Protein AF-A6JHG4-F1 (afdb_monomer_lite)

Foldseek 3Di:
DDDPAALVPDDLPDDAPPNQQSHHPPPDADPVSVQRGPVHDHPPDDPDDPVVVVCVVCVVVVVVVVVVVVCVVVPDDDPDDDDDDPDQNCQVVVPHDPVDDDDDDDDDDD

Organism: Rattus norvegicus (NCBI:txid10116)

Sequence (110 aa):
MLPNRSQHERDPWYEWDHPDLRLNWGEPIHWDLDMYIRNRVDTSPTPVSWDVMCRHLFGFVAFMVFMFWVGDMFPSYQPVGPKQYPYNNLYLERGGDPSKEPEPVVHYEI

Radius of gyration: 32.81 Å; chains: 1; bounding box: 59×34×81 Å

Secondary structure (DSSP, 8-state):
------GGGS-SSS--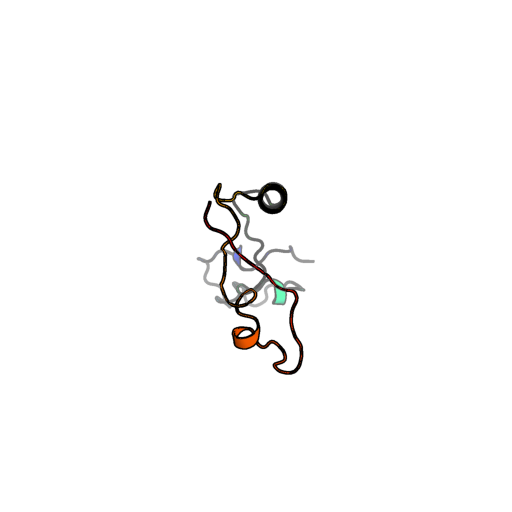SBTTTTB-TTPPPPTTHHHHSTTS---PPPSS-HHHHHHHHHHHHHHHHHHHHHHHHS----S-PPPP-HHHHHTTTTT--TTSPPP-------

InterPro domains:
  IPR008699 NADH dehydrogenase [ubiquinone] 1 beta subcomplex subunit 8 [PF05821] (1-110)
  IPR008699 NADH dehydrogenase [ubiquinone] 1 beta subcomplex subunit 8 [PTHR12840] (2-110)

pLDDT: mean 96.41, std 2.24, range [85.0, 98.75]

Structure (mmCIF, N/CA/C/O backbone):
data_AF-A6JHG4-F1
#
_entry.id   AF-A6JHG4-F1
#
loop_
_atom_site.group_PDB
_atom_site.id
_atom_site.type_symbol
_atom_site.label_atom_id
_atom_site.label_alt_id
_atom_site.label_comp_id
_atom_site.label_asym_id
_atom_site.label_entity_id
_atom_site.label_seq_id
_atom_site.pdbx_PDB_ins_code
_atom_site.Cartn_x
_atom_site.Cartn_y
_atom_site.Cartn_z
_atom_site.occupancy
_atom_site.B_iso_or_equiv
_atom_site.auth_seq_id
_atom_site.auth_comp_id
_atom_site.auth_asym_id
_atom_site.auth_atom_id
_atom_site.pdbx_PDB_model_num
ATOM 1 N N . MET A 1 1 ? 24.885 -12.316 -27.229 1.00 86.69 1 MET A N 1
ATOM 2 C CA . MET A 1 1 ? 24.001 -11.944 -26.105 1.00 86.69 1 MET A CA 1
ATOM 3 C C . MET A 1 1 ? 23.582 -10.501 -26.319 1.00 86.69 1 MET A C 1
ATOM 5 O O . MET A 1 1 ? 24.461 -9.693 -26.599 1.00 86.69 1 MET A O 1
ATOM 9 N N . LEU A 1 2 ? 22.280 -10.209 -26.308 1.00 95.00 2 LEU A N 1
ATOM 10 C CA . LEU A 1 2 ? 21.748 -8.856 -26.523 1.00 95.00 2 LEU A CA 1
ATOM 11 C C . LEU A 1 2 ? 21.567 -8.124 -25.176 1.00 95.00 2 LEU A C 1
ATOM 13 O O . LEU A 1 2 ? 21.549 -8.791 -24.144 1.00 95.00 2 LEU A O 1
ATOM 17 N N . PRO A 1 3 ? 21.482 -6.779 -25.154 1.00 96.25 3 PRO A N 1
ATOM 18 C CA . PRO A 1 3 ? 21.227 -6.024 -23.927 1.00 96.25 3 PRO A CA 1
ATOM 19 C C . PRO A 1 3 ? 19.817 -6.268 -23.374 1.00 96.25 3 PRO A C 1
ATOM 21 O O . PRO A 1 3 ? 18.849 -6.261 -24.132 1.00 96.25 3 PRO A O 1
ATOM 24 N N . ASN A 1 4 ? 19.707 -6.375 -22.050 1.00 96.88 4 ASN A N 1
ATOM 25 C CA . ASN A 1 4 ? 18.443 -6.548 -21.329 1.00 96.88 4 ASN A CA 1
ATOM 26 C C . ASN A 1 4 ? 17.660 -5.223 -21.264 1.00 96.88 4 ASN A C 1
ATOM 28 O O . ASN A 1 4 ? 17.706 -4.523 -20.252 1.00 96.88 4 ASN A O 1
ATOM 32 N N . ARG A 1 5 ? 16.992 -4.850 -22.361 1.00 96.69 5 ARG A N 1
ATOM 33 C CA . ARG A 1 5 ? 16.158 -3.643 -22.463 1.00 96.69 5 ARG A CA 1
ATOM 34 C C . ARG A 1 5 ? 14.771 -3.985 -22.995 1.00 96.69 5 ARG A C 1
ATOM 36 O O . ARG A 1 5 ? 14.642 -4.735 -23.961 1.00 96.69 5 ARG A O 1
ATOM 43 N N . SER A 1 6 ? 13.751 -3.398 -22.378 1.00 96.69 6 SER A N 1
ATOM 44 C CA . SER A 1 6 ? 12.355 -3.509 -22.791 1.00 96.69 6 SER A CA 1
ATOM 45 C C . SER A 1 6 ? 12.100 -2.769 -24.103 1.00 96.69 6 SER A C 1
ATOM 47 O O . SER A 1 6 ? 12.724 -1.746 -24.396 1.00 96.69 6 SER A O 1
ATOM 49 N N . GLN A 1 7 ? 11.113 -3.233 -24.872 1.00 97.25 7 GLN A N 1
ATOM 50 C CA . GLN A 1 7 ? 10.711 -2.584 -26.124 1.00 97.25 7 GLN A CA 1
ATOM 51 C C . GLN A 1 7 ? 10.140 -1.168 -25.922 1.00 97.25 7 GLN A C 1
ATOM 53 O O . GLN A 1 7 ? 10.064 -0.387 -26.870 1.00 97.25 7 GLN A O 1
ATOM 58 N N . HIS A 1 8 ? 9.773 -0.801 -24.690 1.00 96.88 8 HIS A N 1
ATOM 59 C CA . HIS A 1 8 ? 9.360 0.559 -24.333 1.00 96.88 8 HIS A CA 1
ATOM 60 C C . HIS A 1 8 ? 10.446 1.614 -24.570 1.00 96.88 8 HIS A C 1
ATOM 62 O O . HIS A 1 8 ? 10.108 2.744 -24.922 1.00 96.88 8 HIS A O 1
ATOM 68 N N . GLU A 1 9 ? 11.722 1.248 -24.411 1.00 96.88 9 GLU A N 1
ATOM 69 C CA . GLU A 1 9 ? 12.862 2.168 -24.533 1.00 96.88 9 GLU A CA 1
ATOM 70 C C . GLU A 1 9 ? 13.210 2.517 -25.986 1.00 96.88 9 GLU A C 1
ATOM 72 O O . GLU A 1 9 ? 13.945 3.473 -26.234 1.00 96.88 9 GLU A O 1
ATOM 77 N N . ARG A 1 10 ? 12.711 1.748 -26.961 1.00 96.50 10 ARG A N 1
ATOM 78 C CA . ARG A 1 10 ? 12.953 2.020 -28.381 1.00 96.50 10 ARG A CA 1
ATOM 79 C C . ARG A 1 10 ? 12.194 3.249 -28.852 1.00 96.50 10 ARG A C 1
ATOM 81 O O . ARG A 1 10 ? 11.075 3.486 -28.396 1.00 96.50 10 ARG A O 1
ATOM 88 N N . ASP A 1 11 ? 12.776 3.966 -29.813 1.00 97.12 11 ASP A N 1
ATOM 89 C CA . ASP A 1 11 ? 12.198 5.184 -30.382 1.00 97.12 11 ASP A CA 1
ATOM 90 C C . ASP A 1 11 ? 10.763 4.933 -30.888 1.00 97.12 11 ASP A C 1
ATOM 92 O O . ASP A 1 11 ? 10.567 4.114 -31.790 1.00 97.12 11 ASP A O 1
ATOM 96 N N . PRO A 1 12 ? 9.742 5.590 -30.310 1.00 97.06 12 PRO A N 1
ATOM 97 C CA . PRO A 1 12 ? 8.366 5.444 -30.766 1.00 97.06 12 PRO A CA 1
ATOM 98 C C . PRO A 1 12 ? 8.074 6.161 -32.092 1.00 97.06 12 PRO A C 1
ATOM 100 O O . PRO A 1 12 ? 7.006 5.925 -32.650 1.00 97.06 12 PRO A O 1
ATOM 103 N N . TRP A 1 13 ? 8.960 7.041 -32.567 1.00 97.50 13 TRP A N 1
ATOM 104 C CA . TRP A 1 13 ? 8.732 7.885 -33.747 1.00 97.50 13 TRP A CA 1
ATOM 105 C C . TRP A 1 13 ? 9.292 7.299 -35.042 1.00 97.50 13 TRP A C 1
ATOM 107 O O . TRP A 1 13 ? 8.882 7.713 -36.123 1.00 97.50 13 TRP A O 1
ATOM 117 N N . TYR A 1 14 ? 10.215 6.345 -34.942 1.00 97.81 14 TYR A N 1
ATOM 118 C CA . TYR A 1 14 ? 10.721 5.608 -36.092 1.00 97.81 14 TYR A CA 1
ATOM 119 C C . TYR A 1 14 ? 9.662 4.629 -36.630 1.00 97.81 14 TYR A C 1
ATOM 121 O O . TYR A 1 14 ? 8.965 3.959 -35.863 1.00 97.81 14 TYR A O 1
ATOM 129 N N . GLU A 1 15 ? 9.550 4.532 -37.955 1.00 97.88 15 GLU A N 1
ATOM 130 C CA . GLU A 1 15 ? 8.646 3.599 -38.635 1.00 97.88 15 GLU A CA 1
ATOM 131 C C . GLU A 1 15 ? 9.250 2.186 -38.650 1.00 97.88 15 GLU A C 1
ATOM 133 O O . GLU A 1 15 ? 9.992 1.815 -39.555 1.00 97.88 15 GLU A O 1
ATOM 138 N N . TRP A 1 16 ? 8.950 1.405 -37.611 1.00 98.00 16 TRP A N 1
ATOM 139 C CA . TRP A 1 16 ? 9.371 0.005 -37.490 1.00 98.00 16 TRP A CA 1
ATOM 140 C C . TRP A 1 16 ? 8.578 -0.919 -38.423 1.00 98.00 16 TRP A C 1
ATOM 142 O O . TRP A 1 16 ? 7.368 -0.747 -38.569 1.00 98.00 16 TRP A O 1
ATOM 152 N N . ASP A 1 17 ? 9.215 -1.978 -38.937 1.00 97.94 17 ASP A N 1
ATOM 153 C CA . ASP A 1 17 ? 8.522 -3.020 -39.720 1.00 97.94 17 ASP A CA 1
ATOM 154 C C . ASP A 1 17 ? 7.427 -3.735 -38.904 1.00 97.94 17 ASP A C 1
ATOM 156 O O . ASP A 1 17 ? 6.362 -4.075 -39.423 1.00 97.94 17 ASP A O 1
ATOM 160 N N . HIS A 1 18 ? 7.672 -3.928 -37.603 1.00 96.81 18 HIS A N 1
ATOM 161 C CA . HIS A 1 18 ? 6.693 -4.384 -36.615 1.00 96.81 18 HIS A CA 1
ATOM 162 C C . HIS A 1 18 ? 6.428 -3.266 -35.586 1.00 96.81 18 HIS A C 1
ATOM 164 O O . HIS A 1 18 ? 7.099 -3.222 -34.549 1.00 96.81 18 HIS A O 1
ATOM 170 N N . PRO A 1 19 ? 5.476 -2.339 -35.834 1.00 96.31 19 PRO A N 1
ATOM 171 C CA . PRO A 1 19 ? 5.236 -1.169 -34.975 1.00 96.31 19 PRO A CA 1
ATOM 172 C C . PRO A 1 19 ? 4.801 -1.498 -33.540 1.00 96.31 19 PRO A C 1
ATOM 174 O O . PRO A 1 19 ? 5.064 -0.746 -32.598 1.00 96.31 19 PRO A O 1
ATOM 177 N N . ASP A 1 20 ? 4.118 -2.625 -33.358 1.00 94.94 20 ASP A N 1
ATOM 178 C CA . ASP A 1 20 ? 3.657 -3.122 -32.065 1.00 94.94 20 ASP A CA 1
ATOM 179 C C . ASP A 1 20 ? 4.821 -3.590 -31.185 1.00 94.94 20 ASP A C 1
ATOM 181 O O . ASP A 1 20 ? 4.832 -3.300 -29.990 1.00 94.94 20 ASP A O 1
ATOM 185 N N . LEU A 1 21 ? 5.825 -4.240 -31.775 1.00 95.44 21 LEU A N 1
ATOM 186 C CA . LEU A 1 21 ? 7.021 -4.726 -31.081 1.00 95.44 21 LEU A CA 1
ATOM 187 C C . LEU A 1 21 ? 8.198 -3.748 -31.128 1.00 95.44 21 LEU A C 1
ATOM 189 O O . LEU A 1 21 ? 9.132 -3.912 -30.348 1.00 95.44 21 LEU A O 1
ATOM 193 N N . ARG A 1 22 ? 8.146 -2.741 -32.008 1.00 96.94 22 ARG A N 1
ATOM 194 C CA . ARG A 1 22 ? 9.256 -1.832 -32.342 1.00 96.94 22 ARG A CA 1
ATOM 195 C C . ARG A 1 22 ? 10.511 -2.584 -32.809 1.00 96.94 22 ARG A C 1
ATOM 197 O O . ARG A 1 22 ? 11.622 -2.315 -32.358 1.00 96.94 22 ARG A O 1
ATOM 204 N N . LEU A 1 23 ? 10.324 -3.558 -33.699 1.00 96.81 23 LEU A N 1
ATOM 205 C CA . LEU A 1 23 ? 11.389 -4.395 -34.264 1.00 96.81 23 LEU A CA 1
ATOM 206 C C . LEU A 1 23 ? 11.430 -4.268 -35.786 1.00 96.81 23 LEU A C 1
ATOM 208 O O . LEU A 1 23 ? 10.382 -4.187 -36.426 1.00 96.81 23 LEU A O 1
ATOM 212 N N . ASN A 1 24 ? 12.636 -4.311 -36.351 1.00 98.00 24 ASN A N 1
ATOM 213 C CA . ASN A 1 24 ? 12.832 -4.399 -37.796 1.00 98.00 24 ASN A CA 1
ATOM 214 C C . ASN A 1 24 ? 12.947 -5.854 -38.255 1.00 98.00 24 ASN A C 1
ATOM 216 O O . ASN A 1 24 ? 13.363 -6.744 -37.507 1.00 98.00 24 ASN A O 1
ATOM 220 N N . TRP A 1 25 ? 12.613 -6.097 -39.515 1.00 97.44 25 TRP A N 1
ATOM 221 C CA . TRP A 1 25 ? 12.787 -7.393 -40.145 1.00 97.44 25 TRP A CA 1
ATOM 222 C C . TRP A 1 25 ? 14.281 -7.747 -40.250 1.00 97.44 25 TRP A C 1
ATOM 224 O O . TRP A 1 25 ? 15.104 -6.942 -40.683 1.00 97.44 25 TRP A O 1
ATOM 234 N N . GLY A 1 26 ? 14.648 -8.964 -39.834 1.00 95.81 26 GLY A N 1
ATOM 235 C CA . GLY A 1 26 ? 16.039 -9.441 -39.839 1.00 95.81 26 GLY A CA 1
ATOM 236 C C . GLY A 1 26 ? 16.907 -8.948 -38.673 1.00 95.81 26 GLY A C 1
ATOM 237 O O . GLY A 1 26 ? 18.071 -9.343 -38.579 1.00 95.81 26 GLY A O 1
ATOM 238 N N . GLU A 1 27 ? 16.365 -8.132 -37.762 1.00 96.12 27 GLU A N 1
ATOM 239 C CA . GLU A 1 27 ? 17.059 -7.749 -36.532 1.00 96.12 27 GLU A CA 1
ATOM 240 C C . GLU A 1 27 ? 17.188 -8.957 -35.579 1.00 96.12 27 GLU A C 1
ATOM 242 O O . GLU A 1 27 ? 16.228 -9.716 -35.414 1.00 96.12 27 GLU A O 1
ATOM 247 N N . PRO A 1 28 ? 18.351 -9.180 -34.931 1.00 96.44 28 PRO A N 1
ATOM 248 C CA . PRO A 1 28 ? 18.492 -10.265 -33.966 1.00 96.44 28 PRO A CA 1
ATOM 249 C C . PRO A 1 28 ? 17.526 -10.084 -32.786 1.00 96.44 28 PRO A C 1
ATOM 251 O O . PRO A 1 28 ? 17.465 -9.027 -32.160 1.00 96.44 28 PRO A O 1
ATOM 254 N N . ILE A 1 29 ? 16.796 -11.150 -32.460 1.00 96.69 29 ILE A N 1
ATOM 255 C CA . ILE A 1 29 ? 15.768 -11.153 -31.416 1.00 96.69 29 ILE A CA 1
ATOM 256 C C . ILE A 1 29 ? 16.394 -11.464 -30.049 1.00 96.69 29 ILE A C 1
ATOM 258 O O . ILE A 1 29 ? 17.183 -12.403 -29.914 1.00 96.69 29 ILE A O 1
ATOM 262 N N . HIS A 1 30 ? 16.040 -10.678 -29.025 1.00 97.31 30 HIS A N 1
ATOM 263 C CA . HIS A 1 30 ? 16.427 -10.948 -27.636 1.00 97.31 30 HIS A CA 1
ATOM 264 C C . HIS A 1 30 ? 15.868 -12.301 -27.175 1.00 97.31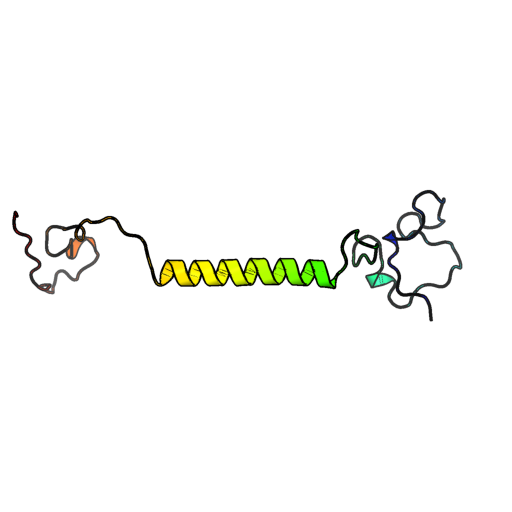 30 HIS A C 1
ATOM 266 O O . HIS A 1 30 ? 14.726 -12.622 -27.485 1.00 97.31 30 HIS A O 1
ATOM 272 N N . TRP A 1 31 ? 16.651 -13.077 -26.419 1.00 97.00 31 TRP A N 1
ATOM 273 C CA . TRP A 1 31 ? 16.238 -14.400 -25.929 1.00 97.00 31 TRP A CA 1
ATOM 274 C C . TRP A 1 31 ? 14.905 -14.329 -25.163 1.00 97.00 31 TRP A C 1
ATOM 276 O O . TRP A 1 31 ? 13.948 -14.996 -25.536 1.00 97.00 31 TRP A O 1
ATOM 286 N N . ASP A 1 32 ? 14.820 -13.422 -24.188 1.00 97.25 32 ASP A N 1
ATOM 287 C CA . ASP A 1 32 ? 13.604 -13.140 -23.407 1.00 97.25 32 ASP A CA 1
ATOM 288 C C . ASP A 1 32 ? 12.703 -12.063 -24.049 1.00 97.25 32 ASP A C 1
ATOM 290 O O . ASP A 1 32 ? 12.193 -11.170 -23.366 1.00 97.25 32 ASP A O 1
ATOM 294 N N . LEU A 1 33 ? 12.555 -12.062 -25.383 1.00 96.25 33 LEU A N 1
ATOM 295 C CA . LEU A 1 33 ? 11.686 -11.084 -26.056 1.00 96.25 33 LEU A CA 1
ATOM 296 C C . LEU A 1 33 ? 10.254 -11.146 -25.510 1.00 96.25 33 LEU A C 1
ATOM 298 O O . LEU A 1 33 ? 9.617 -10.109 -25.356 1.00 96.25 33 LEU A O 1
ATOM 302 N N . ASP A 1 34 ? 9.764 -12.344 -25.201 1.00 96.62 34 ASP A N 1
ATOM 303 C CA . ASP A 1 34 ? 8.429 -12.580 -24.657 1.00 96.62 34 ASP A CA 1
ATOM 304 C C . ASP A 1 34 ? 8.185 -11.846 -23.331 1.00 96.62 34 ASP A C 1
ATOM 306 O O . ASP A 1 34 ? 7.065 -11.386 -23.116 1.00 96.62 34 ASP A O 1
ATOM 310 N N . MET A 1 35 ? 9.211 -11.678 -22.486 1.00 97.12 35 MET A N 1
ATOM 311 C CA . MET A 1 35 ? 9.176 -10.878 -21.255 1.00 97.12 35 MET A CA 1
ATOM 312 C C . MET A 1 35 ? 9.242 -9.370 -21.533 1.00 97.12 35 MET A C 1
ATOM 314 O O . MET A 1 35 ? 8.574 -8.594 -20.845 1.00 97.12 35 MET A O 1
ATOM 318 N N . TYR A 1 36 ? 10.026 -8.964 -22.535 1.00 97.19 36 TYR A N 1
ATOM 319 C CA . TYR A 1 36 ? 10.309 -7.564 -22.873 1.00 97.19 36 TYR A CA 1
ATOM 320 C C . TYR A 1 36 ? 9.369 -6.944 -23.918 1.00 97.19 36 TYR A C 1
ATOM 322 O O . TYR A 1 36 ? 9.589 -5.805 -24.339 1.00 97.19 36 TYR A O 1
ATOM 330 N N . ILE A 1 37 ? 8.296 -7.636 -24.318 1.00 96.62 37 ILE A N 1
ATOM 331 C CA . ILE A 1 37 ? 7.224 -7.029 -25.118 1.00 96.62 37 ILE A CA 1
ATOM 332 C C . ILE A 1 37 ? 6.562 -5.860 -24.371 1.00 96.62 37 ILE A C 1
ATOM 334 O O . ILE A 1 37 ? 6.483 -5.838 -23.141 1.00 96.62 37 ILE A O 1
ATOM 338 N N . ARG A 1 38 ? 5.982 -4.918 -25.123 1.00 95.56 38 ARG A N 1
ATOM 339 C CA . ARG A 1 38 ? 5.388 -3.678 -24.584 1.00 95.56 38 ARG A CA 1
ATOM 340 C C . ARG A 1 38 ? 4.211 -3.864 -23.614 1.00 95.56 38 ARG A C 1
ATOM 342 O O . ARG A 1 38 ? 3.806 -2.914 -22.966 1.00 95.56 38 ARG A O 1
ATOM 349 N N . ASN A 1 39 ? 3.666 -5.069 -23.478 1.00 96.31 39 ASN A N 1
ATOM 350 C CA . ASN A 1 39 ? 2.550 -5.346 -22.565 1.00 96.31 39 ASN A CA 1
ATOM 351 C C . ASN A 1 39 ? 2.993 -5.996 -21.241 1.00 96.31 39 ASN A C 1
ATOM 353 O O . ASN A 1 39 ? 2.145 -6.469 -20.485 1.00 96.31 39 ASN A O 1
ATOM 357 N N . ARG A 1 40 ? 4.304 -6.105 -20.985 1.00 96.56 40 ARG A N 1
ATOM 358 C CA . ARG A 1 40 ? 4.857 -6.819 -19.825 1.00 96.56 40 ARG A CA 1
ATOM 359 C C . ARG A 1 40 ? 5.890 -5.976 -19.076 1.00 96.56 40 ARG A C 1
ATOM 361 O O . ARG A 1 40 ? 5.565 -4.879 -18.638 1.00 96.56 40 ARG A O 1
ATOM 368 N N . VAL A 1 41 ? 7.092 -6.509 -18.851 1.00 97.50 41 VAL A N 1
ATOM 369 C CA . VAL A 1 41 ? 8.100 -5.884 -17.999 1.00 97.50 41 VAL A CA 1
ATOM 370 C C . VAL A 1 41 ? 8.698 -4.689 -18.731 1.00 97.50 41 VAL A C 1
ATOM 372 O O . VAL A 1 41 ? 9.253 -4.816 -19.827 1.00 97.50 41 VAL A O 1
ATOM 375 N N . ASP A 1 42 ? 8.586 -3.527 -18.100 1.00 97.44 42 ASP A N 1
ATOM 376 C CA . ASP A 1 42 ? 9.208 -2.292 -18.550 1.00 97.44 42 ASP A CA 1
ATOM 377 C C . ASP A 1 42 ? 10.491 -2.023 -17.750 1.00 97.44 42 ASP A C 1
ATOM 379 O O . ASP A 1 42 ? 10.515 -2.149 -16.526 1.00 97.44 42 ASP A O 1
ATOM 383 N N . THR A 1 43 ? 11.563 -1.685 -18.462 1.00 97.25 43 THR A N 1
ATOM 384 C CA . THR A 1 43 ? 12.873 -1.310 -17.907 1.00 97.25 43 THR A CA 1
ATOM 385 C C . THR A 1 43 ? 13.178 0.172 -18.113 1.00 97.25 43 THR A C 1
ATOM 387 O O . THR A 1 43 ? 14.292 0.609 -17.823 1.00 97.25 43 THR A O 1
ATOM 390 N N . SER A 1 44 ? 12.197 0.948 -18.590 1.00 96.75 44 SER A N 1
ATOM 391 C CA . SER A 1 44 ? 12.331 2.383 -18.793 1.00 96.75 44 SER A CA 1
ATOM 392 C C . SER A 1 44 ? 12.818 3.081 -17.512 1.00 96.75 44 SER A C 1
ATOM 394 O O . SER A 1 44 ? 12.371 2.771 -16.401 1.00 96.75 44 SER A O 1
ATOM 396 N N . PRO A 1 45 ? 13.785 4.008 -17.626 1.00 97.06 45 PRO A N 1
ATOM 397 C CA . PRO A 1 45 ? 14.361 4.655 -16.461 1.00 97.06 45 PRO A CA 1
ATOM 398 C C . PRO A 1 45 ? 13.324 5.549 -15.780 1.00 97.06 45 PRO A C 1
ATOM 400 O O . PRO A 1 45 ? 12.760 6.462 -16.386 1.00 97.06 45 PRO A O 1
ATOM 403 N N . THR A 1 46 ? 13.110 5.321 -14.489 1.00 97.31 46 THR A N 1
ATOM 404 C CA . THR A 1 46 ? 12.285 6.185 -13.645 1.00 97.31 46 THR A CA 1
ATOM 405 C C . THR A 1 46 ? 13.094 7.381 -13.131 1.00 97.31 46 THR A C 1
ATOM 407 O O . THR A 1 46 ? 14.302 7.263 -12.916 1.00 97.31 46 THR A O 1
ATOM 410 N N . PRO A 1 47 ? 12.457 8.541 -12.869 1.00 97.75 47 PRO A N 1
ATOM 411 C CA . PRO A 1 47 ? 13.158 9.726 -12.362 1.00 97.75 47 PRO A CA 1
ATOM 412 C C . PRO A 1 47 ? 13.741 9.536 -10.951 1.00 97.75 47 PRO A C 1
ATOM 414 O O . PRO A 1 47 ? 14.647 10.264 -10.554 1.00 97.75 47 PRO A O 1
ATOM 417 N N . VAL A 1 48 ? 13.227 8.567 -10.188 1.00 97.50 48 VAL A N 1
ATOM 418 C CA . VAL A 1 48 ? 13.715 8.198 -8.854 1.00 97.50 48 VAL A CA 1
ATOM 419 C C . VAL A 1 48 ? 14.446 6.862 -8.947 1.00 97.50 48 VAL A C 1
ATOM 421 O O . VAL A 1 48 ? 14.003 5.960 -9.660 1.00 97.50 48 VAL A O 1
ATOM 424 N N . SER A 1 49 ? 15.560 6.725 -8.224 1.00 98.06 49 SER A N 1
ATOM 425 C CA . SER A 1 49 ? 16.313 5.472 -8.175 1.00 98.06 49 SER A CA 1
ATOM 426 C C . SER A 1 49 ? 15.543 4.377 -7.429 1.00 98.06 49 SER A C 1
ATOM 428 O O . SER A 1 49 ? 14.822 4.635 -6.463 1.00 98.06 49 SER A O 1
ATOM 430 N N . TRP A 1 50 ? 15.742 3.130 -7.859 1.00 97.44 50 TRP A N 1
ATOM 431 C CA . TRP A 1 50 ? 15.063 1.957 -7.304 1.00 97.44 50 TRP A CA 1
ATOM 432 C C . TRP A 1 50 ? 15.233 1.815 -5.782 1.00 97.44 50 TRP A C 1
ATOM 434 O O . TRP A 1 50 ? 14.253 1.643 -5.061 1.00 97.44 50 TRP A O 1
ATOM 444 N N . ASP A 1 51 ? 16.463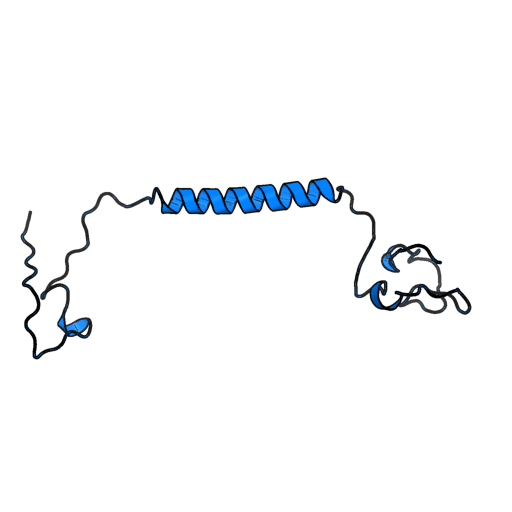 1.962 -5.277 1.00 98.19 51 ASP A N 1
ATOM 445 C CA . ASP A 1 51 ? 16.765 1.859 -3.840 1.00 98.19 51 ASP A CA 1
ATOM 446 C C . ASP A 1 51 ? 15.992 2.902 -3.013 1.00 98.19 51 ASP A C 1
ATOM 448 O O . ASP A 1 51 ? 15.439 2.578 -1.961 1.00 98.19 51 ASP A O 1
ATOM 452 N N . VAL A 1 52 ? 15.862 4.131 -3.523 1.00 98.44 52 VAL A N 1
ATOM 453 C CA . VAL A 1 52 ? 15.101 5.200 -2.861 1.0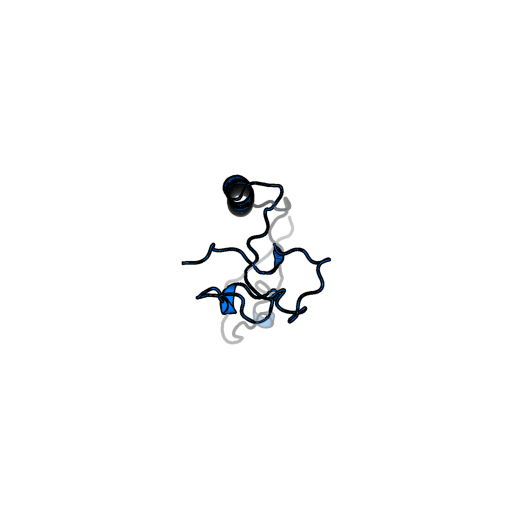0 98.44 52 VAL A CA 1
ATOM 454 C C . VAL A 1 52 ? 13.606 4.879 -2.854 1.00 98.44 52 VAL A C 1
ATOM 456 O O . VAL A 1 52 ? 12.973 4.970 -1.800 1.00 98.44 52 VAL A O 1
ATOM 459 N N . MET A 1 53 ? 13.042 4.439 -3.985 1.00 98.19 53 MET A N 1
ATOM 460 C CA . MET A 1 53 ? 11.631 4.034 -4.066 1.00 98.19 53 MET A CA 1
ATOM 461 C C . MET A 1 53 ? 11.303 2.916 -3.068 1.00 98.19 53 MET A C 1
ATOM 463 O O . MET A 1 53 ? 10.333 3.030 -2.314 1.00 98.19 53 MET A O 1
ATOM 467 N N . CYS A 1 54 ? 12.133 1.869 -3.011 1.00 98.25 54 CYS A N 1
ATOM 468 C CA . CYS A 1 54 ? 11.949 0.759 -2.078 1.00 98.25 54 CYS A CA 1
ATOM 469 C C . CYS A 1 54 ? 12.013 1.225 -0.619 1.00 98.25 54 CYS A C 1
ATOM 471 O O . CYS A 1 54 ? 11.131 0.883 0.167 1.00 98.25 54 CYS A O 1
ATOM 473 N N . ARG A 1 55 ? 13.015 2.031 -0.247 1.00 98.38 55 ARG A N 1
ATOM 474 C CA . ARG A 1 55 ? 13.163 2.528 1.132 1.00 98.38 55 ARG A CA 1
ATOM 475 C C . ARG A 1 55 ? 11.972 3.362 1.580 1.00 98.38 55 ARG A C 1
ATOM 477 O O . ARG A 1 55 ? 11.499 3.174 2.698 1.00 98.38 55 ARG A O 1
ATOM 484 N N . HIS A 1 56 ? 11.469 4.250 0.723 1.00 98.50 56 HIS A N 1
ATOM 485 C CA . HIS A 1 56 ? 10.287 5.045 1.051 1.00 98.50 56 HIS A CA 1
ATOM 486 C C . HIS A 1 56 ? 9.041 4.176 1.212 1.00 98.50 56 HIS A C 1
ATOM 488 O O . HIS A 1 56 ? 8.324 4.335 2.199 1.00 98.50 56 HIS A O 1
ATOM 494 N N . LEU A 1 57 ? 8.807 3.236 0.289 1.00 98.56 57 LEU A N 1
ATOM 495 C CA . LEU A 1 57 ? 7.653 2.342 0.357 1.00 98.56 57 LEU A CA 1
ATOM 496 C C . LEU A 1 57 ? 7.679 1.492 1.633 1.00 98.56 57 LEU A C 1
ATOM 498 O O . LEU A 1 57 ? 6.718 1.502 2.402 1.00 98.56 57 LEU A O 1
ATOM 502 N N . PHE A 1 58 ? 8.788 0.796 1.892 1.00 98.56 58 PHE A N 1
ATOM 503 C CA . PHE A 1 58 ? 8.910 -0.056 3.074 1.00 98.56 58 PHE A CA 1
ATOM 504 C C . PHE A 1 58 ? 8.906 0.752 4.371 1.00 98.56 58 PHE A C 1
ATOM 506 O O . PHE A 1 58 ? 8.255 0.343 5.328 1.00 98.56 58 PHE A O 1
ATOM 513 N N . GLY A 1 59 ? 9.570 1.910 4.399 1.00 98.62 59 GLY A N 1
ATOM 514 C CA . GLY A 1 59 ? 9.568 2.798 5.558 1.00 98.62 59 GLY A CA 1
ATOM 515 C C . GLY A 1 59 ? 8.162 3.277 5.915 1.00 98.62 59 GLY A C 1
ATOM 516 O O . GLY A 1 59 ? 7.765 3.194 7.075 1.00 98.62 59 GLY A O 1
ATOM 517 N N . PHE A 1 60 ? 7.380 3.709 4.921 1.00 98.69 60 PHE A N 1
ATOM 518 C CA . PHE A 1 60 ? 6.003 4.148 5.136 1.00 98.69 60 PHE A CA 1
ATOM 519 C C . PHE A 1 60 ? 5.106 3.009 5.631 1.00 98.69 60 PHE A C 1
ATOM 521 O O . PHE A 1 60 ? 4.435 3.160 6.650 1.00 98.69 60 PHE A O 1
ATOM 528 N N . VAL A 1 61 ? 5.112 1.860 4.947 1.00 98.75 61 VAL A N 1
ATOM 529 C CA . VAL A 1 61 ? 4.252 0.723 5.313 1.00 98.75 61 VAL A CA 1
ATOM 530 C C . VAL A 1 61 ? 4.602 0.198 6.704 1.00 98.75 61 VAL A C 1
ATOM 532 O O . VAL A 1 61 ? 3.706 0.009 7.524 1.00 98.75 61 VAL A O 1
ATOM 535 N N . ALA A 1 62 ? 5.891 0.015 7.004 1.00 98.75 62 ALA A N 1
ATOM 536 C CA . ALA A 1 62 ? 6.330 -0.449 8.317 1.00 98.75 62 ALA A CA 1
ATOM 537 C C . ALA A 1 62 ? 5.931 0.533 9.425 1.00 98.75 62 ALA A C 1
ATOM 539 O O . ALA A 1 62 ? 5.425 0.115 10.465 1.00 98.75 62 ALA A O 1
ATOM 540 N N . PHE A 1 63 ? 6.101 1.837 9.188 1.00 98.75 63 PHE A N 1
ATOM 541 C CA . PHE A 1 63 ? 5.707 2.862 10.148 1.00 98.75 63 PHE A CA 1
ATOM 542 C C . PHE A 1 63 ? 4.191 2.893 10.377 1.00 98.75 63 PHE A C 1
ATOM 544 O O . PHE A 1 63 ? 3.752 2.962 11.522 1.00 98.75 63 PHE A O 1
ATOM 551 N N . MET A 1 64 ? 3.382 2.786 9.320 1.00 98.75 64 MET A N 1
ATOM 552 C CA . MET A 1 64 ? 1.922 2.731 9.444 1.00 98.75 64 MET A CA 1
ATOM 553 C C . MET A 1 64 ? 1.465 1.503 10.232 1.00 98.75 64 MET A C 1
ATOM 555 O O . MET A 1 64 ? 0.685 1.643 11.169 1.00 98.75 64 MET A O 1
ATOM 559 N N . VAL A 1 65 ? 1.981 0.312 9.911 1.00 98.75 65 VAL A N 1
ATOM 560 C CA . VAL A 1 65 ? 1.667 -0.923 10.653 1.00 98.75 65 VAL A CA 1
ATOM 561 C C . VAL A 1 65 ? 2.061 -0.793 12.123 1.00 98.75 65 VAL A C 1
ATOM 563 O O . VAL A 1 65 ? 1.288 -1.161 13.006 1.00 98.75 65 VAL A O 1
ATOM 566 N N . PHE A 1 66 ? 3.231 -0.217 12.400 1.00 98.69 66 PHE A N 1
ATOM 567 C CA . PHE A 1 66 ? 3.672 0.046 13.764 1.00 98.69 66 PHE A CA 1
ATOM 568 C C . PHE A 1 66 ? 2.732 1.014 14.500 1.00 98.69 66 PHE A C 1
ATOM 570 O O . PHE A 1 66 ? 2.354 0.748 15.636 1.00 98.69 66 PHE A O 1
ATOM 577 N N . MET A 1 67 ? 2.290 2.098 13.858 1.00 98.56 67 MET A N 1
ATOM 578 C CA . MET A 1 67 ? 1.339 3.043 14.455 1.00 98.56 67 MET A CA 1
ATOM 579 C C . MET A 1 67 ? -0.043 2.425 14.690 1.00 98.56 67 MET A C 1
ATOM 581 O O . MET A 1 67 ? -0.661 2.715 15.711 1.00 98.56 67 MET A O 1
ATOM 585 N N . PHE A 1 68 ? -0.515 1.539 13.808 1.00 98.44 68 PHE A N 1
ATOM 586 C CA . PHE A 1 68 ? -1.740 0.773 14.057 1.00 98.44 68 PHE A CA 1
ATOM 587 C C . PHE A 1 68 ? -1.602 -0.136 15.277 1.00 98.44 68 PHE A C 1
ATOM 589 O O . PHE A 1 68 ? -2.500 -0.167 16.111 1.00 98.44 68 PHE A O 1
ATOM 596 N N . TRP A 1 69 ? -0.467 -0.821 15.419 1.00 98.62 69 TRP A N 1
ATOM 597 C CA . TRP A 1 69 ? -0.183 -1.634 16.601 1.00 98.62 69 TRP A CA 1
ATOM 598 C C . TRP A 1 69 ? -0.143 -0.797 17.890 1.00 98.62 69 TRP A C 1
ATOM 600 O O . TRP A 1 69 ? -0.714 -1.195 18.902 1.00 98.62 69 TRP A O 1
ATOM 610 N N . VAL A 1 70 ? 0.456 0.398 17.850 1.00 98.69 70 VAL A N 1
ATOM 611 C CA . VAL A 1 70 ? 0.414 1.343 18.980 1.00 98.69 70 VAL A CA 1
ATOM 612 C C . VAL A 1 70 ? -1.024 1.775 19.284 1.00 98.69 70 VAL A C 1
ATOM 614 O O . VAL A 1 70 ? -1.408 1.820 20.448 1.00 98.69 70 VAL A O 1
ATOM 617 N N . GLY A 1 71 ? -1.829 2.072 18.260 1.00 98.50 71 GLY A N 1
ATOM 618 C CA . GLY A 1 71 ? -3.232 2.462 18.424 1.00 98.50 71 GLY A CA 1
ATOM 619 C C . GLY A 1 71 ? -4.113 1.360 19.016 1.00 98.50 71 GLY A C 1
ATOM 620 O O . GLY A 1 71 ? -5.043 1.663 19.757 1.00 98.50 71 GLY A O 1
ATOM 621 N N . ASP A 1 72 ? -3.797 0.096 18.736 1.00 98.19 72 ASP A N 1
ATOM 622 C CA . ASP A 1 72 ? -4.459 -1.063 19.343 1.00 98.19 72 ASP A CA 1
ATOM 623 C C . ASP A 1 72 ? -4.028 -1.274 20.805 1.00 98.19 72 ASP A C 1
ATOM 625 O O . ASP A 1 72 ? -4.853 -1.570 21.665 1.00 98.19 72 ASP A O 1
ATOM 629 N N . MET A 1 73 ? -2.748 -1.041 21.119 1.00 98.31 73 MET A N 1
ATOM 630 C CA . MET A 1 73 ? -2.229 -1.111 22.490 1.00 98.31 73 MET A CA 1
ATOM 631 C C . MET A 1 73 ? -2.752 0.024 23.385 1.00 98.31 73 MET A C 1
ATOM 633 O O . MET A 1 73 ? -2.973 -0.180 24.579 1.00 98.31 73 MET A O 1
ATOM 637 N N . PHE A 1 74 ? -2.956 1.213 22.815 1.00 97.94 74 PHE A N 1
ATOM 638 C CA . PHE A 1 74 ? -3.463 2.399 23.507 1.00 97.94 74 PHE A CA 1
ATOM 639 C C . PHE A 1 74 ? -4.770 2.886 22.866 1.00 97.94 74 PHE A C 1
ATOM 641 O O . PHE A 1 74 ? -4.801 3.964 22.259 1.00 97.94 74 PHE A O 1
ATOM 648 N N . PRO A 1 75 ? -5.863 2.113 22.993 1.00 97.75 75 PRO A N 1
ATOM 649 C CA . PRO A 1 75 ? -7.118 2.449 22.350 1.00 97.75 75 PRO A CA 1
ATOM 650 C C . PRO A 1 75 ? -7.747 3.665 23.025 1.00 97.75 75 PRO A C 1
ATOM 652 O O . PRO A 1 75 ? -7.793 3.788 24.251 1.00 97.75 75 PRO A O 1
ATOM 655 N N . SER A 1 76 ? -8.284 4.562 22.207 1.00 97.62 76 SER A N 1
ATOM 656 C CA . SER A 1 76 ? -9.116 5.656 22.696 1.00 97.62 76 SER A CA 1
ATOM 657 C C . SER A 1 76 ? -10.536 5.154 22.950 1.00 97.62 76 SER A C 1
ATOM 659 O O . SER A 1 76 ? -11.113 4.450 22.120 1.00 97.62 76 SER A O 1
ATOM 661 N N . TYR A 1 77 ? -11.114 5.532 24.086 1.00 97.44 77 TYR A N 1
ATOM 662 C CA . TYR A 1 77 ? -12.497 5.232 24.442 1.00 97.44 77 TYR A CA 1
ATOM 663 C C . TYR A 1 77 ? -13.159 6.460 25.069 1.00 97.44 77 TYR A C 1
ATOM 665 O O . TYR A 1 77 ? -12.498 7.345 25.613 1.00 97.44 77 TYR A O 1
ATOM 673 N N . GLN A 1 78 ? -14.486 6.534 24.970 1.00 97.31 78 GLN A N 1
ATOM 674 C CA . GLN A 1 78 ? -15.252 7.585 25.638 1.00 97.31 78 GLN A CA 1
ATOM 675 C C . GLN A 1 78 ? -15.269 7.324 27.150 1.00 97.31 78 GLN A C 1
ATOM 677 O O . GLN A 1 78 ? -15.417 6.163 27.533 1.00 97.31 78 GLN A O 1
ATOM 682 N N . PRO A 1 79 ? -15.165 8.354 28.012 1.00 97.19 79 PRO A N 1
ATOM 683 C CA . PRO A 1 79 ? -15.123 8.205 29.470 1.00 97.19 79 PRO A CA 1
ATOM 684 C C . PRO A 1 79 ? -16.518 7.904 30.044 1.00 97.19 79 PRO A C 1
ATOM 686 O O . PRO A 1 79 ? -17.053 8.636 30.873 1.00 97.19 79 PRO A O 1
ATOM 689 N N . VAL A 1 80 ? -17.132 6.831 29.560 1.00 97.19 80 VAL A N 1
ATOM 690 C CA . VAL A 1 80 ? -18.445 6.330 29.954 1.00 97.19 80 VAL A CA 1
ATOM 691 C C . VAL A 1 80 ? -18.306 4.872 30.368 1.00 97.19 80 VAL A C 1
ATOM 693 O O . VAL A 1 80 ? -17.469 4.137 29.844 1.00 97.19 80 VAL A O 1
ATOM 696 N N . GLY A 1 81 ? -19.129 4.449 31.325 1.00 95.12 81 GLY A N 1
ATOM 697 C CA . GLY A 1 81 ? -19.198 3.044 31.712 1.00 95.12 81 GLY A CA 1
ATOM 698 C C . GLY A 1 81 ? -19.728 2.150 30.580 1.00 95.12 81 GLY A C 1
ATOM 699 O O . GLY A 1 81 ? -20.255 2.644 29.577 1.00 95.12 81 GLY A O 1
ATOM 700 N N . PRO A 1 82 ? -19.626 0.819 30.734 1.00 96.19 82 PRO A N 1
ATOM 701 C CA . PRO A 1 82 ? -20.210 -0.117 29.784 1.00 96.19 82 PRO A CA 1
ATOM 702 C C . PRO A 1 82 ? -21.729 0.070 29.694 1.00 96.19 82 PRO A C 1
ATOM 704 O O . PRO A 1 82 ? -22.404 0.380 30.678 1.00 96.19 82 PRO A O 1
ATOM 707 N N . LYS A 1 83 ? -22.281 -0.152 28.499 1.00 96.25 83 LYS A N 1
ATOM 708 C CA . LYS A 1 83 ? -23.723 -0.050 28.261 1.00 96.25 83 LYS A CA 1
ATOM 709 C C . LYS A 1 83 ? -24.469 -1.134 29.045 1.00 96.25 83 LYS A C 1
ATOM 711 O O . LYS A 1 83 ? -24.220 -2.321 28.851 1.00 96.25 83 LYS A O 1
ATOM 716 N N . GLN A 1 84 ? -25.399 -0.704 29.890 1.00 95.56 84 GLN A N 1
ATOM 717 C CA . GLN A 1 84 ? -26.277 -1.581 30.661 1.00 95.56 84 GLN A CA 1
ATOM 718 C C . GLN A 1 84 ? -27.455 -2.065 29.805 1.00 95.56 84 GLN A C 1
ATOM 720 O O . GLN A 1 84 ? -27.993 -1.308 28.991 1.00 95.56 84 GLN A O 1
ATOM 725 N N . TYR A 1 85 ? -27.850 -3.325 29.993 1.00 95.75 85 TYR A N 1
ATOM 726 C CA . TYR A 1 85 ? -28.946 -3.968 29.266 1.00 95.75 85 TYR A CA 1
ATOM 727 C C . TYR A 1 85 ? -29.851 -4.732 30.248 1.00 95.75 85 TYR A C 1
ATOM 729 O O . TYR A 1 85 ? -29.334 -5.425 31.123 1.00 95.75 85 TYR A O 1
ATOM 737 N N . PRO A 1 86 ? -31.187 -4.642 30.117 1.00 95.56 86 PRO A N 1
ATOM 738 C CA . PRO A 1 86 ? -32.118 -5.345 31.000 1.00 95.56 86 PRO A CA 1
ATOM 739 C C . PRO A 1 86 ? -32.124 -6.866 30.751 1.00 95.56 86 PRO A C 1
ATOM 741 O O . PRO A 1 86 ? -31.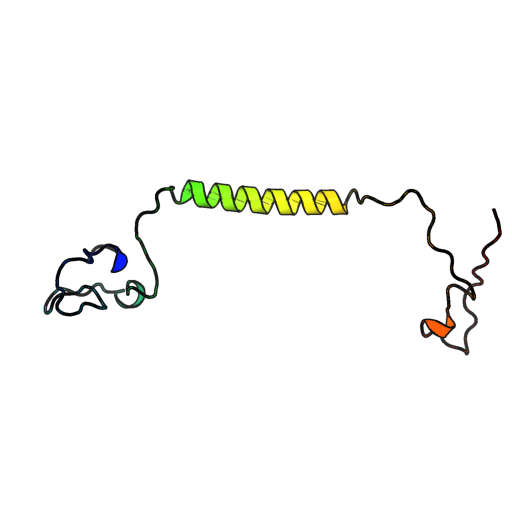485 -7.359 29.820 1.00 95.56 86 PRO A O 1
ATOM 744 N N . TYR A 1 87 ? -32.872 -7.603 31.583 1.00 95.06 87 TYR A N 1
ATOM 745 C CA . TYR A 1 87 ? -33.145 -9.043 31.431 1.00 95.06 87 TYR A CA 1
ATOM 746 C C . TYR A 1 87 ? -31.882 -9.908 31.279 1.00 95.06 87 TYR A C 1
ATOM 748 O O . TYR A 1 87 ? -31.726 -10.646 30.306 1.00 95.06 87 TYR A O 1
ATOM 756 N N . ASN A 1 88 ? -30.957 -9.800 32.239 1.00 94.62 88 ASN A N 1
ATOM 757 C CA . ASN A 1 88 ? -29.688 -10.534 32.238 1.00 94.62 88 ASN A CA 1
ATOM 758 C C . ASN A 1 88 ? -28.883 -10.330 30.940 1.00 94.62 88 ASN A C 1
ATOM 760 O O . ASN A 1 88 ? -28.451 -11.289 30.303 1.00 94.62 88 ASN A O 1
ATOM 764 N N . ASN A 1 89 ? -28.701 -9.064 30.536 1.00 95.31 89 ASN A N 1
ATOM 765 C CA . ASN A 1 89 ? -28.035 -8.678 29.285 1.00 95.31 89 ASN A CA 1
ATOM 766 C C . ASN A 1 89 ? -28.730 -9.235 28.025 1.00 95.31 89 ASN A C 1
ATOM 768 O O . ASN A 1 89 ? -28.063 -9.659 27.077 1.00 95.31 89 ASN A O 1
ATOM 772 N N . LEU A 1 90 ? -30.070 -9.195 28.010 1.00 95.19 90 LEU A N 1
ATOM 773 C CA . LEU A 1 90 ? -30.919 -9.700 26.924 1.00 95.19 90 LEU A CA 1
ATOM 774 C C . LEU A 1 90 ? -30.633 -11.177 26.599 1.00 95.19 90 LEU A C 1
ATOM 776 O O . LEU A 1 90 ? -30.401 -11.538 25.443 1.00 95.19 90 LEU A O 1
ATOM 780 N N . TYR A 1 91 ? -30.553 -12.023 27.632 1.00 95.19 91 TYR A N 1
ATOM 781 C CA . TYR A 1 91 ? -30.101 -13.412 27.498 1.00 95.19 91 TYR A CA 1
ATOM 782 C C . TYR A 1 91 ? -30.914 -14.200 26.463 1.00 95.19 91 TYR A C 1
ATOM 784 O O . TYR A 1 91 ? -30.336 -14.831 25.579 1.00 95.19 91 TYR A O 1
ATOM 792 N N . LEU A 1 92 ? -32.246 -14.134 26.538 1.00 94.88 92 LEU A N 1
ATOM 793 C CA . LEU A 1 92 ? -33.132 -14.880 25.640 1.00 94.88 92 LEU A CA 1
ATOM 794 C C . LEU A 1 92 ? -33.069 -14.329 24.210 1.00 94.88 92 LEU A C 1
ATOM 796 O O . LEU A 1 92 ? -32.992 -15.093 23.250 1.00 94.88 92 LEU A O 1
ATOM 800 N N . GLU A 1 93 ? -33.028 -13.007 24.053 1.00 94.50 93 GLU A N 1
ATOM 801 C CA . GLU A 1 93 ? -32.971 -12.343 22.750 1.00 94.50 93 GLU A CA 1
ATOM 802 C C . GLU A 1 93 ? -31.631 -12.568 22.037 1.00 94.50 93 GLU A C 1
ATOM 804 O O . GLU A 1 93 ? -31.574 -12.556 20.808 1.00 94.50 93 GLU A O 1
ATOM 809 N N . ARG A 1 94 ? -30.549 -12.807 22.790 1.00 96.44 94 ARG A N 1
ATOM 810 C CA . ARG A 1 94 ? -29.224 -13.160 22.253 1.00 96.44 94 ARG A CA 1
ATOM 811 C C . ARG A 1 94 ? -29.036 -14.663 22.011 1.00 96.44 94 ARG A C 1
ATOM 813 O O . ARG A 1 94 ? -27.916 -15.089 21.738 1.00 96.44 94 ARG A O 1
ATOM 820 N N . GLY A 1 95 ? -30.108 -15.457 22.070 1.00 95.25 95 GLY A N 1
ATOM 821 C CA . GLY A 1 95 ? -30.076 -16.896 21.785 1.00 95.25 95 GLY A CA 1
ATOM 822 C C . GLY A 1 95 ? -29.706 -17.770 22.985 1.00 95.25 95 GLY A C 1
ATOM 823 O O . GLY A 1 95 ? -29.230 -18.890 22.801 1.00 95.25 95 GLY A O 1
ATOM 824 N N . GLY A 1 96 ? -29.896 -17.263 24.204 1.00 94.12 96 GLY A N 1
ATOM 825 C CA . GLY A 1 96 ? -29.773 -18.035 25.434 1.00 94.12 96 GLY A CA 1
ATOM 826 C C . GLY A 1 96 ? -30.768 -19.194 25.500 1.00 94.12 96 GLY A C 1
ATOM 827 O O . GLY A 1 96 ? -31.833 -19.170 24.885 1.00 94.12 96 GLY A O 1
ATOM 828 N N . ASP A 1 97 ? -30.405 -20.226 26.254 1.00 94.62 97 ASP A N 1
ATOM 829 C CA . ASP A 1 97 ? -31.190 -21.446 26.417 1.00 94.62 97 ASP A CA 1
ATOM 830 C C . ASP A 1 97 ? -32.338 -21.202 27.414 1.00 94.62 97 ASP A C 1
ATOM 832 O O . ASP A 1 97 ? -32.065 -20.979 28.594 1.00 94.62 97 ASP A O 1
ATOM 836 N N . PRO A 1 98 ? -33.619 -21.282 27.004 1.00 93.75 98 PRO A N 1
ATOM 837 C CA . PRO A 1 98 ? -34.750 -21.019 27.898 1.00 93.75 98 PRO A CA 1
ATOM 838 C C . PRO A 1 98 ? -34.851 -21.995 29.075 1.00 93.75 98 PRO A C 1
ATOM 840 O O . PRO A 1 98 ? -35.559 -21.721 30.040 1.00 93.75 98 PRO A O 1
ATOM 843 N N . SER A 1 99 ? -34.184 -23.150 28.984 1.00 93.50 99 SER A N 1
ATOM 844 C CA . SER A 1 99 ? -34.182 -24.169 30.036 1.00 93.50 99 SER A CA 1
ATOM 845 C C . SER A 1 99 ? -33.142 -23.919 31.130 1.00 93.50 99 SER A C 1
ATOM 847 O O . SER A 1 99 ? -33.138 -24.626 32.139 1.00 93.50 99 SER A O 1
ATOM 849 N N . LYS A 1 100 ? -32.260 -22.930 30.947 1.00 92.75 100 LYS A N 1
ATOM 850 C CA . LYS A 1 100 ? -31.179 -22.608 31.878 1.00 92.75 100 LYS A CA 1
ATOM 851 C C . LYS A 1 100 ? -31.356 -21.202 32.419 1.00 92.75 100 LYS A C 1
ATOM 853 O O . LYS A 1 100 ? -31.579 -20.254 31.672 1.00 92.75 100 LYS A O 1
ATOM 858 N N . GLU A 1 101 ? -31.205 -21.069 33.727 1.00 90.25 101 GLU A N 1
ATOM 859 C CA . GLU A 1 101 ? -31.178 -19.766 34.374 1.00 90.25 101 GLU A CA 1
ATOM 860 C C . GLU A 1 101 ? -29.760 -19.177 34.258 1.00 90.25 101 GLU A C 1
ATOM 862 O O . GLU A 1 101 ? -28.803 -19.813 34.713 1.00 90.25 101 GLU A O 1
ATOM 867 N N . PRO A 1 102 ? -29.581 -18.014 33.602 1.00 92.69 102 PRO A N 1
ATOM 868 C CA . PRO A 1 102 ? -28.289 -17.341 33.549 1.00 92.69 102 PRO A CA 1
ATOM 869 C C . PRO A 1 102 ? -27.953 -16.703 34.903 1.00 92.69 102 PRO A C 1
ATOM 871 O O . PRO A 1 102 ? -28.826 -16.488 35.743 1.00 92.69 102 PRO A O 1
ATOM 874 N N . GLU A 1 103 ? -26.688 -16.336 35.097 1.00 91.38 103 GLU A N 1
ATOM 875 C CA . GLU A 1 103 ? -26.285 -15.570 36.278 1.00 91.38 103 GLU A CA 1
ATOM 876 C C . GLU A 1 103 ? -27.061 -14.237 36.358 1.00 91.38 103 GLU A C 1
ATOM 878 O O . GLU A 1 103 ? -27.221 -13.559 35.334 1.00 91.38 103 GLU A O 1
ATOM 883 N N . PRO A 1 104 ? -27.559 -13.842 37.547 1.00 93.06 104 PRO A N 1
ATOM 884 C CA . PRO A 1 104 ? -28.388 -12.651 37.686 1.00 93.06 104 PRO A CA 1
ATOM 885 C C . PRO A 1 104 ? -27.555 -11.375 37.496 1.00 93.06 104 PRO A C 1
ATOM 887 O O . PRO A 1 104 ? -26.713 -11.034 38.328 1.00 93.06 104 PRO A O 1
ATOM 890 N N . VAL A 1 105 ? -27.823 -10.631 36.417 1.00 94.69 105 VAL A N 1
ATOM 891 C CA . VAL A 1 105 ? -27.196 -9.330 36.131 1.00 94.69 105 VAL A CA 1
ATOM 892 C C . VAL A 1 105 ? -28.190 -8.221 36.470 1.00 94.69 1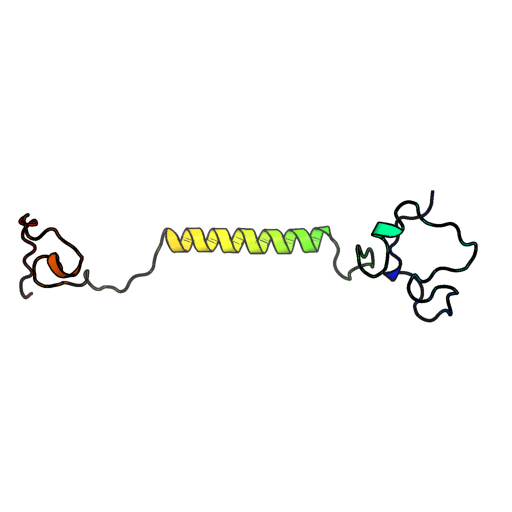05 VAL A C 1
ATOM 894 O O . VAL A 1 105 ? -29.107 -7.933 35.699 1.00 94.69 105 VAL A O 1
ATOM 897 N N . VAL A 1 106 ? -28.007 -7.595 37.636 1.00 94.25 106 VAL A N 1
ATOM 898 C CA . VAL A 1 106 ? -28.867 -6.510 38.138 1.00 94.25 106 VAL A CA 1
ATOM 899 C C . VAL A 1 106 ? -28.157 -5.166 37.988 1.00 94.25 106 VAL A C 1
ATOM 901 O O . VAL A 1 106 ? -27.002 -5.010 38.386 1.00 94.25 106 VAL A O 1
ATOM 904 N N . HIS A 1 107 ? -28.858 -4.184 37.427 1.00 94.88 107 HIS A N 1
ATOM 905 C CA . HIS A 1 107 ? -28.398 -2.802 37.319 1.00 94.88 107 HIS A CA 1
ATOM 906 C C . HIS A 1 107 ? -29.213 -1.918 38.269 1.00 94.88 107 HIS A C 1
ATOM 908 O O . HIS A 1 107 ? -30.438 -2.013 38.292 1.00 94.88 107 HIS A O 1
ATOM 914 N N . TYR A 1 108 ? -28.530 -1.077 39.045 1.00 93.81 108 TYR A N 1
ATOM 915 C CA . TYR A 1 108 ? -29.138 -0.135 39.988 1.00 93.81 108 TYR A CA 1
ATOM 916 C C . TYR A 1 108 ? -28.993 1.302 39.474 1.00 93.81 108 TYR A C 1
ATOM 918 O O . TYR A 1 108 ? -28.068 1.594 38.713 1.00 93.81 108 TYR A O 1
ATOM 926 N N . GLU A 1 109 ? -29.892 2.188 39.902 1.00 92.56 109 GLU A N 1
ATOM 927 C CA . GLU A 1 109 ? -29.756 3.630 39.674 1.00 92.56 109 GLU A CA 1
ATOM 928 C C . GLU A 1 109 ? -28.625 4.194 40.550 1.00 92.56 109 GLU A C 1
ATOM 930 O O . GLU A 1 109 ? -28.446 3.760 41.691 1.00 92.56 109 GLU A O 1
ATOM 935 N N . ILE A 1 110 ? -27.840 5.113 39.977 1.00 85.00 110 ILE A N 1
ATOM 936 C CA . ILE A 1 110 ? -26.684 5.768 40.614 1.00 85.00 110 ILE A CA 1
ATOM 937 C C . ILE A 1 110 ? -27.094 7.156 41.093 1.00 85.00 110 ILE A C 1
ATOM 939 O O . ILE A 1 110 ? -27.736 7.871 40.291 1.00 85.00 110 ILE A O 1
#